Protein AF-A0A1H0H645-F1 (afdb_monomer)

Structure (mmCIF, N/CA/C/O backbone):
data_AF-A0A1H0H645-F1
#
_entry.id   AF-A0A1H0H645-F1
#
loop_
_atom_site.group_PDB
_atom_site.id
_atom_site.type_symbol
_atom_site.label_atom_id
_atom_site.label_alt_id
_atom_site.label_comp_id
_atom_site.label_asym_id
_atom_site.label_entity_id
_atom_site.label_seq_id
_atom_site.pdbx_PDB_ins_code
_atom_site.Cartn_x
_atom_site.Cartn_y
_atom_site.Cartn_z
_atom_site.occupancy
_atom_site.B_iso_or_equiv
_atom_site.auth_seq_id
_atom_site.auth_comp_id
_atom_site.auth_asym_id
_atom_site.auth_atom_id
_atom_site.pdbx_PDB_model_num
ATOM 1 N N . MET A 1 1 ? 19.050 8.455 -9.137 1.00 63.47 1 MET A N 1
ATOM 2 C CA . MET A 1 1 ? 17.758 7.734 -9.248 1.00 63.47 1 MET A CA 1
ATOM 3 C C . MET A 1 1 ? 17.434 6.844 -8.043 1.00 63.47 1 MET A C 1
ATOM 5 O O . MET A 1 1 ? 16.262 6.713 -7.727 1.00 63.47 1 MET A O 1
ATOM 9 N N . GLN A 1 2 ? 18.414 6.274 -7.328 1.00 88.12 2 GLN A N 1
ATOM 10 C CA . GLN A 1 2 ? 18.140 5.386 -6.180 1.00 88.12 2 GLN A CA 1
ATOM 11 C C . GLN A 1 2 ? 17.456 6.081 -4.986 1.00 88.12 2 GLN A C 1
ATOM 13 O O . GLN A 1 2 ? 16.572 5.495 -4.373 1.00 88.12 2 GLN A O 1
ATOM 18 N N . ALA A 1 3 ? 17.804 7.339 -4.688 1.00 94.50 3 ALA A N 1
ATOM 19 C CA . ALA A 1 3 ? 17.240 8.065 -3.545 1.00 94.50 3 ALA A CA 1
ATOM 20 C C . ALA A 1 3 ? 15.717 8.271 -3.640 1.00 94.50 3 ALA A C 1
ATOM 22 O O . ALA A 1 3 ? 15.015 8.104 -2.649 1.00 94.50 3 ALA A O 1
ATOM 23 N N . ILE A 1 4 ? 15.199 8.579 -4.835 1.00 95.62 4 ILE A N 1
ATOM 24 C CA . ILE A 1 4 ? 13.754 8.754 -5.056 1.00 95.62 4 ILE A CA 1
ATOM 25 C C . ILE A 1 4 ? 13.029 7.424 -4.853 1.00 95.62 4 ILE A C 1
ATOM 27 O O . ILE A 1 4 ? 12.017 7.377 -4.166 1.00 95.62 4 ILE A O 1
ATOM 31 N N . HIS A 1 5 ? 13.571 6.332 -5.396 1.00 94.19 5 HIS A N 1
ATOM 32 C CA . HIS A 1 5 ? 12.981 5.009 -5.208 1.00 94.19 5 HIS A CA 1
ATOM 33 C C . HIS A 1 5 ? 12.928 4.612 -3.724 1.00 94.19 5 HIS A C 1
ATOM 35 O O . HIS A 1 5 ? 11.890 4.156 -3.251 1.00 94.19 5 HIS A O 1
ATOM 41 N N . LEU A 1 6 ? 14.003 4.866 -2.971 1.00 95.50 6 LEU A N 1
ATOM 42 C C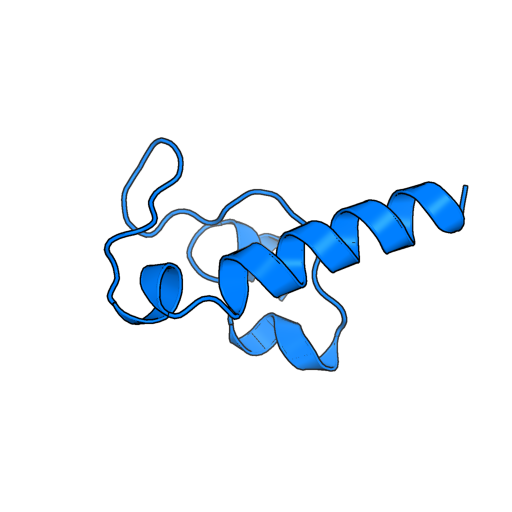A . LEU A 1 6 ? 14.028 4.654 -1.520 1.00 95.50 6 LEU A CA 1
ATOM 43 C C . LEU A 1 6 ? 13.012 5.531 -0.780 1.00 95.50 6 LEU A C 1
ATOM 45 O O . LEU A 1 6 ? 12.363 5.056 0.148 1.00 95.50 6 LEU A O 1
ATOM 49 N N . ALA A 1 7 ? 12.854 6.792 -1.184 1.00 96.81 7 ALA A N 1
ATOM 50 C CA . ALA A 1 7 ? 11.860 7.682 -0.592 1.00 96.81 7 ALA A CA 1
ATOM 51 C C . ALA A 1 7 ? 10.432 7.164 -0.827 1.00 96.81 7 ALA A C 1
ATOM 53 O O . ALA A 1 7 ? 9.637 7.119 0.108 1.00 96.81 7 ALA A O 1
ATOM 54 N N . LEU A 1 8 ? 10.128 6.698 -2.041 1.00 96.19 8 LEU A N 1
ATOM 55 C CA . LEU A 1 8 ? 8.832 6.097 -2.365 1.00 96.19 8 LEU A CA 1
ATOM 56 C C . LEU A 1 8 ? 8.586 4.805 -1.575 1.00 96.19 8 LEU A C 1
ATOM 58 O O . LEU A 1 8 ? 7.493 4.619 -1.048 1.00 96.19 8 LEU A O 1
ATOM 62 N N . GLN A 1 9 ? 9.605 3.954 -1.419 1.00 95.69 9 GLN A N 1
ATOM 63 C CA . GLN A 1 9 ? 9.510 2.763 -0.570 1.00 95.69 9 GLN A CA 1
ATOM 64 C C . GLN A 1 9 ? 9.283 3.109 0.900 1.00 95.69 9 GLN A C 1
ATOM 66 O O . GLN A 1 9 ? 8.521 2.423 1.576 1.00 95.69 9 GLN A O 1
ATOM 71 N N . LYS A 1 10 ? 9.908 4.179 1.402 1.00 96.81 10 LYS A N 1
ATOM 72 C CA . LYS A 1 10 ? 9.676 4.653 2.769 1.00 96.81 10 LYS A CA 1
ATOM 73 C C . LYS A 1 10 ? 8.217 5.065 2.969 1.00 96.81 10 LYS A C 1
ATOM 75 O O . LYS A 1 10 ? 7.613 4.649 3.952 1.00 96.81 10 LYS A O 1
ATOM 80 N N . ILE A 1 11 ? 7.645 5.805 2.017 1.00 96.25 11 ILE A N 1
ATOM 81 C CA . ILE A 1 11 ? 6.222 6.172 2.043 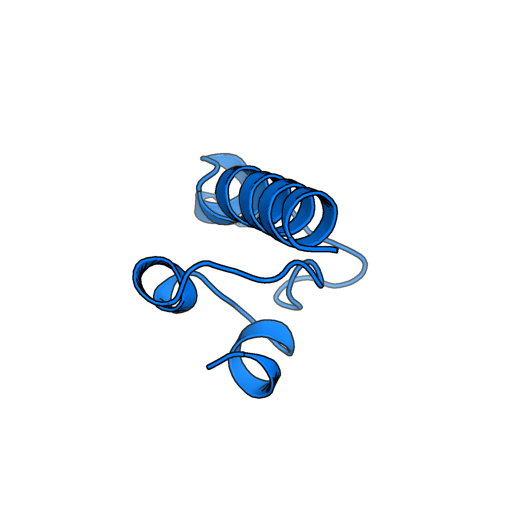1.00 96.25 11 ILE A CA 1
ATOM 82 C C . ILE A 1 11 ? 5.346 4.912 2.030 1.00 96.25 11 ILE A C 1
ATOM 84 O O . ILE A 1 11 ? 4.461 4.782 2.871 1.00 96.25 11 ILE A O 1
ATOM 88 N N . GLY A 1 12 ? 5.632 3.947 1.149 1.00 95.44 12 GLY A N 1
ATOM 89 C CA . GLY A 1 12 ? 4.921 2.665 1.113 1.00 95.44 12 GLY A CA 1
ATOM 90 C C . GLY A 1 12 ? 4.947 1.938 2.461 1.00 95.44 12 GLY A C 1
ATOM 91 O O . GLY A 1 12 ? 3.901 1.519 2.954 1.00 95.44 12 GLY A O 1
ATOM 92 N N . VAL A 1 13 ? 6.116 1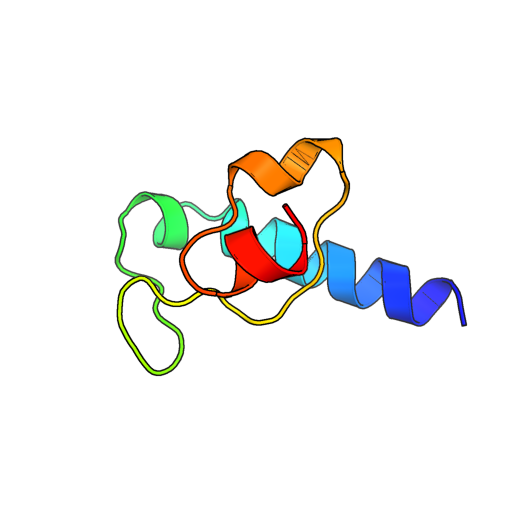.851 3.103 1.00 96.69 13 VAL A N 1
ATOM 93 C CA . VAL A 1 13 ? 6.273 1.204 4.417 1.00 96.69 13 VAL A CA 1
ATOM 94 C C . VAL A 1 13 ? 5.455 1.913 5.494 1.00 96.69 13 VAL A C 1
ATOM 96 O O . VAL A 1 13 ? 4.826 1.242 6.311 1.00 96.69 13 VAL A O 1
ATOM 99 N N . GLU A 1 14 ? 5.436 3.245 5.503 1.00 96.81 14 GLU A N 1
ATOM 100 C CA . GLU A 1 14 ? 4.642 4.013 6.466 1.00 96.81 14 GLU A CA 1
ATOM 101 C C . GLU A 1 14 ? 3.137 3.813 6.245 1.00 96.81 14 GLU A C 1
ATOM 103 O O . GLU A 1 14 ? 2.410 3.595 7.213 1.00 96.81 14 GLU A O 1
ATOM 108 N N . LEU A 1 15 ? 2.670 3.796 4.992 1.00 95.75 15 LEU A N 1
ATOM 109 C CA . LEU A 1 15 ? 1.259 3.576 4.657 1.00 95.75 15 LEU A CA 1
ATOM 110 C C . LEU A 1 15 ? 0.807 2.155 5.017 1.00 95.75 15 LEU A C 1
ATOM 112 O O . LEU A 1 15 ? -0.058 1.983 5.881 1.00 95.75 15 LEU A O 1
ATOM 116 N N . TYR A 1 16 ? 1.435 1.143 4.413 1.00 94.94 16 TYR A N 1
ATOM 117 C CA . TYR A 1 16 ? 1.085 -0.273 4.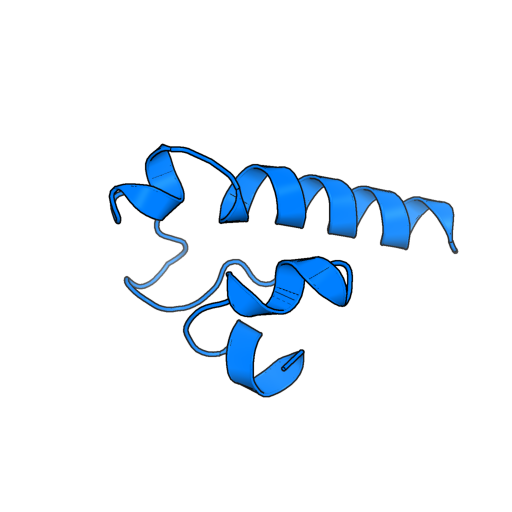580 1.00 94.94 16 TYR A CA 1
ATOM 118 C C . TYR A 1 16 ? 1.393 -0.807 5.987 1.00 94.94 16 TYR A C 1
ATOM 120 O O . TYR A 1 16 ? 0.729 -1.719 6.478 1.00 94.94 16 TYR A O 1
ATOM 128 N N . GLY A 1 17 ? 2.390 -0.244 6.671 1.00 94.69 17 GLY A N 1
ATOM 129 C CA . GLY A 1 17 ? 2.756 -0.629 8.035 1.00 94.69 17 GLY A CA 1
ATOM 130 C C . GLY A 1 17 ? 1.898 0.016 9.128 1.00 94.69 17 GLY A C 1
ATOM 131 O O . GLY A 1 17 ? 1.919 -0.459 10.271 1.00 94.69 17 GLY A O 1
ATOM 132 N N . SER A 1 18 ? 1.152 1.078 8.801 1.00 94.88 18 SER A N 1
ATOM 133 C CA . SER A 1 18 ? 0.395 1.866 9.777 1.00 94.88 18 SER A CA 1
ATOM 134 C C . SER A 1 18 ? -0.721 1.072 10.463 1.00 94.88 18 SER A C 1
ATOM 136 O O . SER A 1 18 ? -1.314 0.142 9.911 1.00 94.88 18 SER A O 1
ATOM 138 N N . ALA A 1 19 ? -1.070 1.490 11.683 1.00 95.25 19 ALA A N 1
ATOM 139 C CA . ALA A 1 19 ? -2.244 0.967 12.380 1.00 95.25 19 ALA A CA 1
ATOM 140 C C . ALA A 1 19 ? -3.551 1.257 11.617 1.00 95.25 19 ALA A C 1
ATOM 142 O O . ALA A 1 19 ? -4.477 0.456 11.672 1.00 95.25 19 ALA A O 1
ATOM 143 N N . TYR A 1 20 ? -3.608 2.361 10.867 1.00 93.25 20 TYR A N 1
ATOM 144 C CA . TYR A 1 20 ? -4.778 2.756 10.079 1.00 93.25 20 TYR A CA 1
ATOM 145 C C . TYR A 1 20 ? -5.0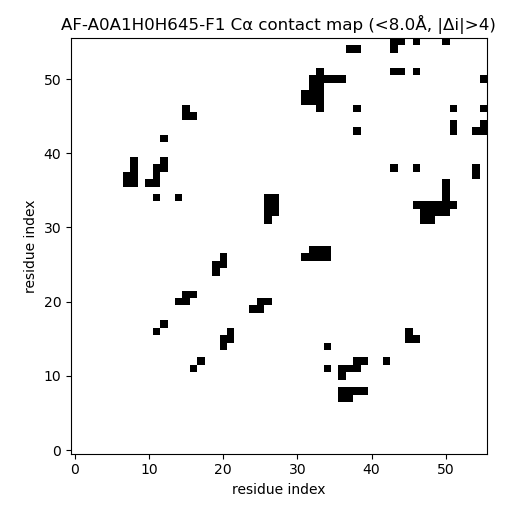24 1.824 8.887 1.00 93.25 20 TYR A C 1
ATOM 147 O O . TYR A 1 20 ? -6.171 1.453 8.635 1.00 93.25 20 TYR A O 1
ATOM 155 N N . HIS A 1 21 ? -3.961 1.394 8.196 1.00 93.12 21 HIS A N 1
ATOM 156 C CA . HIS A 1 21 ? -4.057 0.351 7.172 1.00 93.12 21 HIS A CA 1
ATOM 157 C C . HIS A 1 21 ? -4.542 -0.969 7.784 1.00 93.12 21 HIS A C 1
ATOM 159 O O . HIS A 1 21 ? -5.506 -1.557 7.302 1.00 93.12 21 HIS A O 1
ATOM 165 N N . LYS A 1 22 ? -3.950 -1.390 8.912 1.00 91.31 22 LYS A N 1
ATOM 166 C CA . LYS A 1 22 ? -4.347 -2.624 9.619 1.00 91.31 22 LYS A CA 1
ATOM 167 C C . LYS A 1 22 ? -5.793 -2.600 10.118 1.00 91.31 22 LYS A C 1
ATOM 169 O O . LYS A 1 22 ? -6.439 -3.640 10.155 1.00 91.31 22 LYS A O 1
ATOM 174 N N . ALA A 1 23 ? -6.296 -1.428 10.494 1.00 92.88 23 ALA A N 1
ATOM 175 C CA . ALA A 1 23 ? -7.681 -1.228 10.904 1.00 92.88 23 ALA A CA 1
ATOM 176 C C . ALA A 1 23 ? -8.662 -1.143 9.716 1.00 92.88 23 ALA A C 1
ATOM 178 O O . ALA A 1 23 ? -9.865 -1.060 9.941 1.00 92.88 23 ALA A O 1
ATOM 179 N N . GLY A 1 24 ? -8.176 -1.148 8.468 1.00 89.62 24 GLY A N 1
ATOM 180 C CA . GLY A 1 24 ? -9.010 -1.062 7.265 1.00 89.62 24 GLY A CA 1
ATOM 181 C C . GLY A 1 24 ? -9.647 0.312 7.032 1.00 89.62 24 GLY A C 1
ATOM 182 O O . GLY A 1 24 ? -10.572 0.423 6.234 1.00 89.62 24 GLY A O 1
ATOM 183 N N . ILE A 1 25 ? -9.175 1.352 7.728 1.00 89.56 25 ILE A N 1
ATOM 184 C CA . ILE A 1 25 ? -9.752 2.709 7.676 1.00 89.56 25 ILE A CA 1
ATOM 185 C C . ILE A 1 25 ? -8.948 3.676 6.805 1.00 89.56 25 ILE A C 1
ATOM 187 O O . ILE A 1 25 ? -9.436 4.753 6.472 1.00 89.56 25 ILE A O 1
ATOM 191 N N . LEU A 1 26 ? -7.724 3.304 6.423 1.00 89.25 26 LEU A N 1
ATOM 192 C CA . LEU A 1 26 ? -6.923 4.055 5.462 1.00 89.25 26 LEU A CA 1
ATOM 193 C C . LEU A 1 26 ? -7.207 3.553 4.043 1.00 89.25 26 LEU A C 1
ATOM 195 O O . LEU A 1 26 ? -6.849 2.427 3.699 1.00 89.25 26 LEU A O 1
ATOM 199 N N . VAL A 1 27 ? -7.813 4.401 3.217 1.00 85.69 27 VAL A N 1
ATOM 200 C CA . VAL A 1 27 ? -8.251 4.072 1.855 1.00 85.69 27 VAL A CA 1
ATOM 201 C C . VAL A 1 27 ? -7.755 5.139 0.887 1.00 85.69 27 VAL A C 1
ATOM 203 O O . VAL A 1 27 ? -7.830 6.328 1.199 1.00 85.69 27 VAL A O 1
ATOM 206 N N . PHE A 1 28 ? -7.282 4.726 -0.287 1.00 86.81 28 PHE A N 1
ATOM 207 C CA . PHE A 1 28 ? -6.963 5.634 -1.383 1.00 86.81 28 PHE A CA 1
ATOM 208 C C . PHE A 1 28 ? -7.929 5.399 -2.538 1.00 86.81 28 PHE A C 1
ATOM 210 O O . PHE A 1 28 ? -7.958 4.314 -3.101 1.00 86.81 28 PHE A O 1
ATOM 217 N N . GLU A 1 29 ? -8.742 6.413 -2.843 1.00 85.19 29 GLU A N 1
ATOM 218 C CA . GLU A 1 29 ? -9.858 6.402 -3.805 1.00 85.19 29 GLU A CA 1
ATOM 219 C C . GLU A 1 29 ? -10.949 5.346 -3.546 1.00 85.19 29 GLU A C 1
ATOM 221 O O . GLU A 1 29 ? -12.115 5.704 -3.367 1.00 85.19 29 GLU A O 1
ATOM 226 N N . LYS A 1 30 ? -10.599 4.056 -3.520 1.00 80.62 30 LYS A N 1
ATOM 227 C CA . LYS A 1 30 ? -11.507 2.914 -3.392 1.00 80.62 30 LYS A CA 1
ATOM 228 C C . LYS A 1 30 ? -11.049 1.959 -2.288 1.00 80.62 30 LYS A C 1
ATOM 230 O O . LYS A 1 30 ? -9.868 1.620 -2.222 1.00 80.62 30 LYS A O 1
ATOM 235 N N . PRO A 1 31 ? -11.964 1.468 -1.434 1.00 81.94 31 PRO A N 1
ATOM 236 C CA . PRO A 1 31 ? -11.619 0.484 -0.415 1.00 81.94 31 PRO A CA 1
ATOM 237 C C . PRO A 1 31 ? -11.006 -0.778 -1.025 1.00 81.94 31 PRO A C 1
ATOM 239 O O . PRO A 1 31 ? -11.539 -1.331 -1.984 1.00 81.94 31 PRO A O 1
ATOM 242 N N . GLY A 1 32 ? -9.911 -1.252 -0.433 1.00 79.56 32 GLY A N 1
ATOM 243 C CA . GLY A 1 32 ? -9.261 -2.502 -0.829 1.00 79.56 32 GLY A CA 1
ATOM 244 C C . GLY A 1 32 ? -8.391 -2.416 -2.083 1.00 79.56 32 GLY A C 1
ATOM 245 O O . GLY A 1 32 ? -7.721 -3.402 -2.388 1.00 79.56 32 GLY A O 1
ATOM 246 N N . ASP A 1 33 ? -8.358 -1.268 -2.766 1.00 82.94 33 ASP A N 1
ATOM 247 C CA . ASP A 1 33 ? -7.344 -0.977 -3.775 1.00 82.94 33 ASP A CA 1
ATOM 248 C C . ASP A 1 33 ? -6.120 -0.362 -3.083 1.00 82.94 33 ASP A C 1
ATOM 250 O O . ASP A 1 33 ? -6.262 0.360 -2.092 1.00 82.94 33 ASP A O 1
ATOM 254 N N . GLY A 1 34 ? -4.918 -0.746 -3.513 1.00 90.94 34 GLY A N 1
ATOM 255 C CA . GLY A 1 34 ? -3.666 -0.343 -2.868 1.00 90.94 34 GLY A CA 1
ATOM 256 C C . GLY A 1 34 ? -3.402 1.168 -2.921 1.00 90.94 34 GLY A C 1
ATOM 257 O O . GLY A 1 34 ? -4.230 1.969 -3.345 1.00 90.94 34 GLY A O 1
ATOM 258 N N . TYR A 1 35 ? -2.217 1.580 -2.47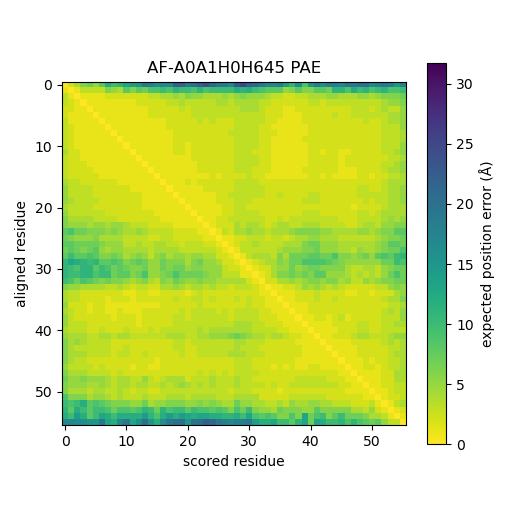8 1.00 93.19 35 TYR A N 1
ATOM 259 C CA . TYR A 1 35 ? -1.830 2.993 -2.406 1.00 93.19 35 TYR A CA 1
ATOM 260 C C . TYR A 1 35 ? -0.969 3.466 -3.591 1.00 93.19 35 TYR A C 1
ATOM 262 O O . TYR A 1 35 ? -0.642 4.649 -3.663 1.00 93.19 35 TYR A O 1
ATOM 270 N N . GLY A 1 36 ? -0.555 2.572 -4.491 1.00 92.19 36 GLY A N 1
ATOM 271 C CA . GLY A 1 36 ? 0.316 2.866 -5.630 1.00 92.19 36 GLY A CA 1
ATOM 272 C C . GLY A 1 36 ? 1.788 3.093 -5.267 1.00 92.19 36 GLY A C 1
ATOM 273 O O . GLY A 1 36 ? 2.553 3.588 -6.096 1.00 92.19 36 GLY A O 1
ATOM 274 N N . PHE A 1 37 ? 2.206 2.756 -4.040 1.00 94.31 37 PHE A N 1
ATOM 275 C CA . PHE A 1 37 ? 3.590 2.925 -3.585 1.00 94.31 37 PHE A CA 1
ATOM 276 C C . PHE A 1 37 ? 4.360 1.599 -3.599 1.00 94.31 37 PHE A C 1
ATOM 278 O O . PHE A 1 37 ? 3.852 0.590 -3.103 1.00 94.31 37 PHE A O 1
ATOM 285 N N . 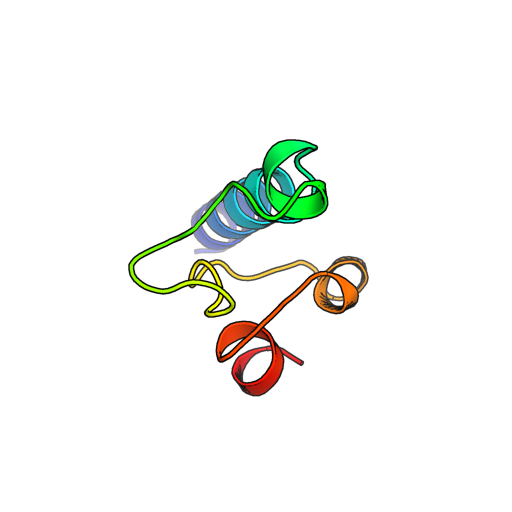PRO A 1 38 ? 5.613 1.591 -4.097 1.00 93.69 38 PRO A N 1
ATOM 286 C CA . PRO A 1 38 ? 6.426 0.385 -4.121 1.00 93.69 38 PRO A CA 1
ATOM 287 C C . PRO A 1 38 ? 6.796 -0.042 -2.701 1.00 93.69 38 PRO A C 1
ATOM 289 O O . PRO A 1 38 ? 7.033 0.790 -1.826 1.00 93.69 38 PRO A O 1
ATOM 292 N N . MET A 1 39 ? 6.936 -1.349 -2.493 1.00 95.12 39 MET A N 1
ATOM 293 C CA . MET A 1 39 ? 7.363 -1.917 -1.215 1.00 95.12 39 MET A CA 1
ATOM 294 C C . MET A 1 39 ? 8.678 -2.685 -1.360 1.00 95.12 39 MET A C 1
ATOM 296 O O . MET A 1 39 ? 8.888 -3.377 -2.364 1.00 95.12 39 MET A O 1
ATOM 300 N N . PRO A 1 40 ? 9.562 -2.638 -0.345 1.00 93.31 40 PRO A N 1
ATOM 301 C CA . PRO A 1 40 ? 10.660 -3.589 -0.240 1.00 93.31 40 PRO A CA 1
ATOM 302 C C . PRO A 1 40 ? 10.133 -5.027 -0.329 1.00 93.31 40 PRO A C 1
ATOM 304 O O . PRO A 1 40 ? 9.062 -5.328 0.200 1.00 93.31 40 PRO A O 1
ATOM 307 N N . LYS A 1 41 ? 10.887 -5.934 -0.968 1.00 92.00 41 LYS A N 1
ATOM 308 C CA . LYS A 1 41 ? 10.444 -7.321 -1.231 1.00 92.00 41 LYS A CA 1
ATOM 309 C C . LYS A 1 41 ? 9.880 -8.024 0.005 1.00 92.00 41 LYS A C 1
ATOM 311 O O . LYS A 1 41 ? 8.854 -8.687 -0.077 1.00 92.00 41 LYS A O 1
ATOM 316 N N . ASN A 1 42 ? 10.534 -7.853 1.151 1.00 91.88 42 ASN A N 1
ATOM 317 C CA . ASN A 1 42 ? 10.130 -8.458 2.416 1.00 91.88 42 ASN A CA 1
ATOM 318 C C . ASN A 1 42 ? 8.833 -7.880 2.997 1.00 91.88 42 ASN A C 1
ATOM 320 O O . ASN A 1 42 ? 8.301 -8.495 3.904 1.00 91.88 42 ASN A O 1
ATOM 324 N N . GLY A 1 43 ? 8.339 -6.736 2.522 1.00 91.06 43 GLY A N 1
ATOM 325 C CA . GLY A 1 43 ? 7.096 -6.104 2.971 1.00 91.06 43 GLY A CA 1
ATOM 326 C C . GLY A 1 43 ? 5.940 -6.208 1.973 1.00 91.06 43 GLY A C 1
ATOM 327 O O . GLY A 1 43 ? 4.829 -5.799 2.296 1.00 91.06 43 GLY A O 1
ATOM 328 N N . ARG A 1 44 ? 6.161 -6.789 0.785 1.00 93.44 44 ARG A N 1
ATOM 329 C CA . ARG A 1 44 ? 5.123 -6.938 -0.252 1.00 93.44 44 ARG A CA 1
ATOM 330 C C . ARG A 1 44 ? 3.927 -7.790 0.179 1.00 93.44 44 ARG A C 1
ATOM 332 O O . ARG A 1 44 ? 2.851 -7.660 -0.388 1.00 93.44 44 ARG A O 1
ATOM 339 N N . TYR A 1 45 ? 4.082 -8.616 1.216 1.00 92.12 45 TYR A N 1
ATOM 340 C CA . TYR A 1 45 ? 2.978 -9.386 1.798 1.00 92.12 45 TYR A CA 1
ATOM 341 C C . TYR A 1 45 ? 1.873 -8.505 2.412 1.00 92.12 45 TYR A C 1
ATOM 343 O O . TYR A 1 45 ? 0.772 -9.002 2.637 1.00 92.12 45 TYR A O 1
ATOM 351 N N . LEU A 1 46 ? 2.160 -7.225 2.681 1.00 93.00 46 LEU A N 1
ATOM 352 C CA . LEU A 1 46 ? 1.191 -6.237 3.164 1.00 93.00 46 LEU A CA 1
ATOM 353 C C . LEU A 1 46 ? 0.400 -5.564 2.033 1.00 93.00 46 LEU A C 1
ATOM 355 O O . LEU A 1 46 ? -0.566 -4.863 2.312 1.00 93.00 46 LEU A O 1
ATOM 359 N N . LEU A 1 47 ? 0.803 -5.744 0.771 1.00 93.38 47 LEU A N 1
ATOM 360 C CA . LEU A 1 47 ? 0.115 -5.131 -0.362 1.00 93.38 47 LEU A CA 1
ATOM 361 C C . LEU A 1 47 ? -1.295 -5.707 -0.524 1.00 93.38 47 LEU A C 1
ATOM 363 O O . LEU A 1 47 ? -1.535 -6.900 -0.312 1.00 93.38 47 LEU A O 1
ATOM 367 N N . VAL A 1 48 ? -2.214 -4.855 -0.968 1.00 92.31 48 VAL A N 1
ATOM 368 C CA . VAL A 1 48 ? -3.617 -5.198 -1.234 1.00 92.31 48 VAL A CA 1
ATOM 369 C C . VAL A 1 48 ? -4.013 -4.760 -2.644 1.00 92.31 48 VAL A C 1
ATOM 371 O O . VAL A 1 48 ? -3.285 -4.006 -3.288 1.00 92.31 48 VAL A O 1
ATOM 374 N N . GLY A 1 49 ? -5.151 -5.255 -3.134 1.00 90.31 49 GLY A N 1
ATOM 375 C CA . GLY A 1 49 ? -5.735 -4.813 -4.402 1.00 90.31 49 GLY A CA 1
ATOM 376 C C . GLY A 1 49 ? -4.796 -4.917 -5.605 1.00 90.31 49 GLY A C 1
ATOM 377 O O . GLY A 1 49 ? -4.065 -5.905 -5.759 1.00 90.31 49 GLY A O 1
ATOM 378 N N . ALA A 1 50 ? -4.820 -3.889 -6.459 1.00 88.19 50 ALA A N 1
ATOM 379 C CA . ALA A 1 50 ? -3.982 -3.814 -7.652 1.00 88.19 50 ALA A CA 1
ATOM 380 C C . ALA A 1 50 ? -2.477 -3.843 -7.335 1.00 88.19 50 ALA A C 1
ATOM 382 O O . ALA A 1 50 ? -1.723 -4.512 -8.046 1.00 88.19 50 ALA A O 1
ATOM 383 N N . ASP A 1 51 ? -2.039 -3.214 -6.240 1.00 90.69 51 ASP A N 1
ATOM 384 C CA . ASP A 1 51 ? -0.621 -3.154 -5.860 1.00 90.69 51 ASP A CA 1
ATOM 385 C C . ASP A 1 51 ? -0.037 -4.547 -5.623 1.00 90.69 51 ASP A C 1
ATOM 387 O O . ASP A 1 51 ? 1.088 -4.833 -6.032 1.00 90.69 51 ASP A O 1
ATOM 391 N N . LYS A 1 52 ? -0.820 -5.457 -5.031 1.00 90.62 52 LYS A N 1
ATOM 392 C CA . LYS A 1 52 ? -0.400 -6.852 -4.855 1.00 90.62 52 LYS A CA 1
ATOM 393 C C . LYS A 1 52 ? -0.200 -7.575 -6.187 1.00 9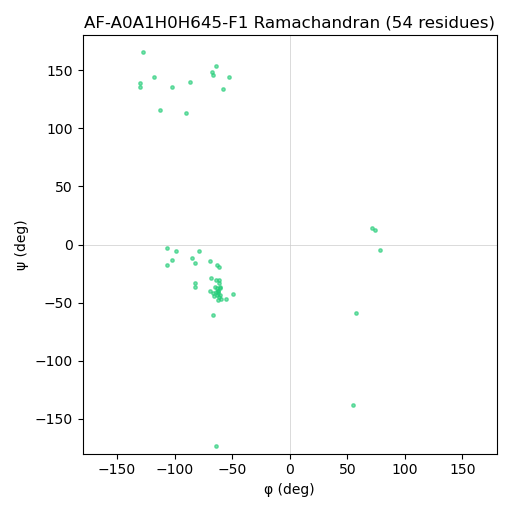0.62 52 LYS A C 1
ATOM 395 O O . LYS A 1 52 ? 0.620 -8.475 -6.257 1.00 90.62 52 LYS A O 1
ATOM 400 N N . THR A 1 53 ? -0.938 -7.209 -7.230 1.00 84.44 53 THR A N 1
ATOM 401 C CA . THR A 1 53 ? -0.829 -7.856 -8.550 1.00 84.44 53 THR A CA 1
ATOM 402 C C . THR A 1 53 ? 0.332 -7.288 -9.366 1.00 84.44 53 THR A C 1
ATOM 404 O O . THR A 1 53 ? 0.949 -8.010 -10.142 1.00 84.44 53 THR A O 1
ATOM 407 N N . PHE A 1 54 ? 0.632 -5.998 -9.200 1.00 75.44 54 PHE A N 1
ATOM 408 C CA . PHE A 1 54 ? 1.686 -5.310 -9.947 1.00 75.44 54 PHE A CA 1
ATOM 409 C C . PHE A 1 54 ? 3.088 -5.532 -9.356 1.00 75.44 54 PHE A C 1
ATOM 411 O O . PHE A 1 54 ? 4.062 -5.653 -10.096 1.00 75.44 54 PHE A O 1
ATOM 418 N N . GLU A 1 55 ? 3.197 -5.597 -8.025 1.00 70.94 55 GLU A N 1
ATOM 419 C CA . GLU A 1 55 ?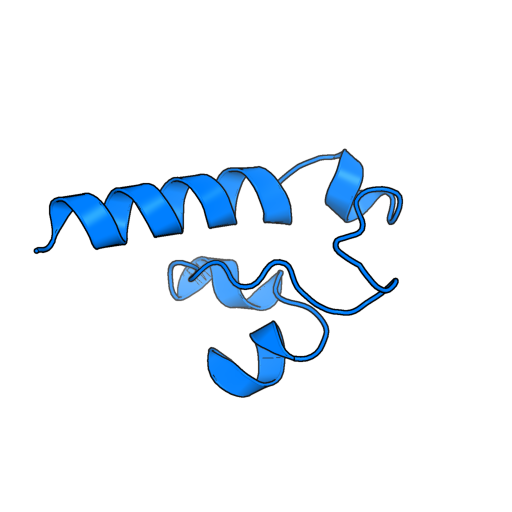 4.471 -5.766 -7.313 1.00 70.94 55 GLU A CA 1
ATOM 420 C C . GLU A 1 55 ? 4.666 -7.174 -6.717 1.00 70.94 55 GLU A C 1
ATOM 422 O O . GLU A 1 55 ? 5.795 -7.505 -6.344 1.00 70.94 55 GLU A O 1
ATOM 427 N N . GLY A 1 56 ? 3.604 -7.975 -6.570 1.00 57.06 56 GLY A N 1
ATOM 428 C CA . GLY A 1 56 ? 3.622 -9.291 -5.909 1.00 57.06 56 GLY A CA 1
ATOM 429 C C . GLY A 1 56 ? 4.274 -10.405 -6.708 1.00 57.06 56 GLY A C 1
ATOM 430 O O . GLY A 1 56 ? 4.013 -10.509 -7.924 1.00 57.06 56 GLY A O 1
#

Organism: NCBI:txid582672

Secondary structure (DSSP, 8-state):
-HHHHHHHHHHHHHHHHSHHHHTT---BSBTTS--S----GGGGGG--HHHHHHH-

Solvent-accessible surface area (backbone atoms only — not comparable to full-atom values): 3331 Å² total; per-residue (Å²): 117,67,68,60,55,52,51,42,25,50,52,23,48,56,51,59,68,28,69,47,40,75,69,70,73,59,66,48,102,43,82,67,38,34,82,84,51,54,56,56,81,92,54,41,86,62,47,38,49,60,42,29,67,76,76,93

pLDDT: mean 89.98, std 7.89, range [57.06, 96.81]

Foldseek 3Di:
DVVVLVVLQVVLCCLLVDPCLVVQNDDDPDRFDFDPGDHDPVSLVSTTRPSVVVRD

InterPro domains:
  IPR054241 Domain of unknown function DUF6968 [PF22302] (1-39)

Radius of gyration: 10.78 Å; Cα contacts (8 Å, |Δi|>4): 62; chains: 1; bounding box: 30×18×22 Å

Mean predicted aligned error: 3.56 Å

Sequence (56 aa):
MQAIHLALQKIGVELYGSAYHKAGILVFEKPGDGYGFPMPKNGRYLLVGADKTFEG